Protein AF-A0A0G0C0K0-F1 (afdb_monomer_lite)

Sequence (129 aa):
MISIYIDRKIKDKFGLFLNPANQIQDHKKYIEIYGLVHDEIIRFVEDHINDKEFLSLSQRIIEIEEKEASSLDRFSQAYPLIIKSLMNIPDYEYRLYKRLDYFISNLYFDKLKNRNNKPQKLRRGNESN

Secondary structure (DSSP, 8-state):
-HHHHHHHHHHHHHTTTSSGGGHHHHHHHHHHHHHHHHHHHHHHHHTTS-HHHHHHHHHHHHHHHHH-SSHHHHHHHHHHHHHHHHHTSTTHHHHHHHHHHHHHHHHHHHHHHHHHTS-----------

Structure (mmCIF, N/CA/C/O backbone):
data_AF-A0A0G0C0K0-F1
#
_entry.id   AF-A0A0G0C0K0-F1
#
loop_
_atom_site.group_PDB
_atom_site.id
_atom_site.type_symbol
_atom_site.label_atom_id
_atom_site.label_alt_id
_atom_site.label_comp_id
_atom_site.label_asym_id
_atom_site.label_entity_id
_atom_site.label_seq_id
_atom_site.pdbx_PDB_ins_code
_atom_site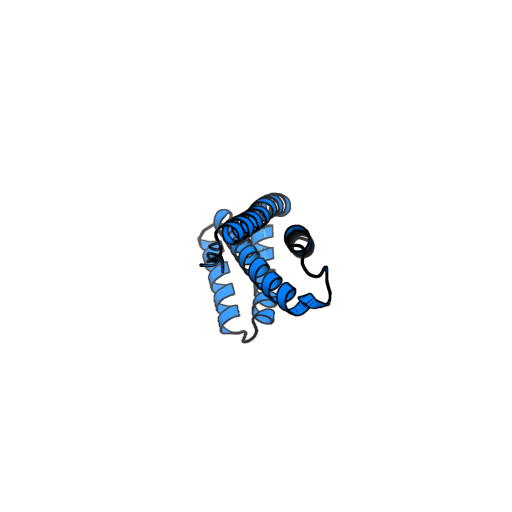.Cartn_x
_atom_site.Cartn_y
_atom_site.Cartn_z
_atom_site.occupancy
_atom_site.B_iso_or_equiv
_atom_site.auth_seq_id
_atom_site.auth_comp_id
_atom_site.auth_asym_id
_atom_site.auth_atom_id
_atom_site.pdbx_PDB_model_num
ATOM 1 N N . MET A 1 1 ? 0.432 -13.222 1.412 1.00 65.12 1 MET A N 1
ATOM 2 C CA . MET A 1 1 ? -0.557 -13.469 0.337 1.00 65.12 1 MET A CA 1
ATOM 3 C C . MET A 1 1 ? -0.791 -12.210 -0.497 1.00 65.12 1 MET A C 1
ATOM 5 O O . MET A 1 1 ? -0.591 -12.269 -1.703 1.00 65.12 1 MET A O 1
ATOM 9 N N . ILE A 1 2 ? -1.091 -11.067 0.138 1.00 74.50 2 ILE A N 1
ATOM 10 C CA . ILE A 1 2 ? -1.329 -9.781 -0.548 1.00 74.50 2 ILE A CA 1
ATOM 11 C C . ILE A 1 2 ? -0.135 -9.289 -1.381 1.00 74.50 2 ILE A C 1
ATOM 13 O O . ILE A 1 2 ? -0.323 -8.934 -2.541 1.00 74.50 2 ILE A O 1
ATOM 17 N N . SER A 1 3 ? 1.088 -9.342 -0.842 1.00 76.62 3 SER A N 1
ATOM 18 C CA . SER A 1 3 ? 2.306 -8.948 -1.572 1.00 76.62 3 SER A CA 1
ATOM 19 C C . SER A 1 3 ? 2.492 -9.732 -2.877 1.00 76.62 3 SER A C 1
ATOM 21 O O . SER A 1 3 ? 2.639 -9.141 -3.936 1.00 76.62 3 SER A O 1
ATOM 23 N N . ILE A 1 4 ? 2.359 -11.063 -2.836 1.00 82.50 4 ILE A N 1
ATOM 24 C CA . ILE A 1 4 ? 2.470 -11.933 -4.023 1.00 82.50 4 ILE A CA 1
ATOM 25 C C . ILE A 1 4 ? 1.409 -11.587 -5.082 1.00 82.50 4 ILE A C 1
ATOM 27 O O . ILE A 1 4 ? 1.706 -11.572 -6.279 1.00 82.50 4 ILE A O 1
ATOM 31 N N . TYR A 1 5 ? 0.172 -11.310 -4.657 1.00 85.38 5 TYR A N 1
ATOM 32 C CA . TYR A 1 5 ? -0.900 -10.900 -5.565 1.00 85.38 5 TYR A CA 1
ATOM 33 C C . TYR A 1 5 ? -0.579 -9.568 -6.258 1.00 85.38 5 TYR A C 1
ATOM 35 O O . TYR A 1 5 ? -0.669 -9.481 -7.485 1.00 85.38 5 TYR A O 1
ATOM 43 N N . ILE A 1 6 ? -0.169 -8.556 -5.487 1.00 85.50 6 ILE A N 1
ATOM 44 C CA . ILE A 1 6 ? 0.207 -7.229 -5.994 1.00 85.50 6 ILE A CA 1
ATOM 45 C C . ILE A 1 6 ? 1.375 -7.347 -6.974 1.00 85.50 6 ILE A C 1
ATOM 47 O O . ILE A 1 6 ? 1.285 -6.835 -8.091 1.00 85.50 6 ILE A O 1
ATOM 51 N N . ASP A 1 7 ? 2.429 -8.072 -6.594 1.00 88.38 7 ASP A N 1
ATOM 52 C CA . ASP A 1 7 ? 3.626 -8.272 -7.410 1.00 88.38 7 ASP A CA 1
ATOM 53 C C . ASP A 1 7 ? 3.267 -8.837 -8.781 1.00 88.38 7 ASP A C 1
ATOM 55 O O . ASP A 1 7 ? 3.675 -8.299 -9.814 1.00 88.38 7 ASP A O 1
ATOM 59 N N . ARG A 1 8 ? 2.473 -9.913 -8.797 1.00 91.25 8 ARG A N 1
ATOM 60 C CA . ARG A 1 8 ? 2.008 -10.539 -10.036 1.00 91.25 8 ARG A CA 1
ATOM 61 C C . ARG A 1 8 ? 1.179 -9.559 -10.858 1.00 91.25 8 ARG A C 1
ATOM 63 O O . ARG A 1 8 ? 1.421 -9.401 -12.051 1.00 91.25 8 ARG A O 1
ATOM 70 N N . LYS A 1 9 ? 0.241 -8.853 -10.224 1.00 89.69 9 LYS A N 1
ATOM 71 C CA . LYS A 1 9 ? -0.660 -7.936 -10.924 1.00 89.69 9 LYS A CA 1
ATOM 72 C C . LYS A 1 9 ? 0.082 -6.775 -11.581 1.00 89.69 9 LYS A C 1
ATOM 74 O O . LYS A 1 9 ? -0.205 -6.464 -12.736 1.00 89.69 9 LYS A O 1
ATOM 79 N N . ILE A 1 10 ? 1.028 -6.153 -10.874 1.00 91.00 10 ILE A N 1
ATOM 80 C CA . ILE A 1 10 ? 1.854 -5.061 -11.407 1.00 91.00 10 ILE A CA 1
ATOM 81 C C . ILE A 1 10 ? 2.677 -5.568 -12.594 1.00 91.00 10 ILE A C 1
ATOM 83 O O . ILE A 1 10 ? 2.659 -4.943 -13.657 1.00 91.00 10 ILE A O 1
ATOM 87 N N . LYS A 1 11 ? 3.371 -6.703 -12.440 1.00 92.50 11 LYS A N 1
ATOM 88 C CA . LYS A 1 11 ? 4.211 -7.276 -13.502 1.00 92.50 11 LYS A CA 1
ATOM 89 C C . LYS A 1 11 ? 3.393 -7.587 -14.757 1.00 92.50 11 LYS A C 1
ATOM 91 O O . LYS A 1 11 ? 3.762 -7.121 -15.835 1.00 92.50 11 LYS A O 1
ATOM 96 N N . ASP A 1 12 ? 2.251 -8.255 -14.595 1.00 93.19 12 ASP A N 1
ATOM 97 C CA . ASP A 1 12 ? 1.373 -8.664 -15.696 1.00 93.19 12 ASP A CA 1
ATOM 98 C C . ASP A 1 12 ? 0.743 -7.451 -16.404 1.00 93.19 12 ASP A C 1
ATOM 100 O O . ASP A 1 12 ? 0.829 -7.325 -17.625 1.00 93.19 12 ASP A O 1
ATOM 104 N N . LYS A 1 13 ? 0.144 -6.509 -15.657 1.00 92.62 13 LYS A N 1
ATOM 105 C CA . LYS A 1 13 ? -0.533 -5.335 -16.248 1.00 92.62 13 LYS A CA 1
ATOM 106 C C . LYS A 1 13 ? 0.429 -4.407 -16.979 1.00 92.62 13 LYS A C 1
ATOM 108 O O . LY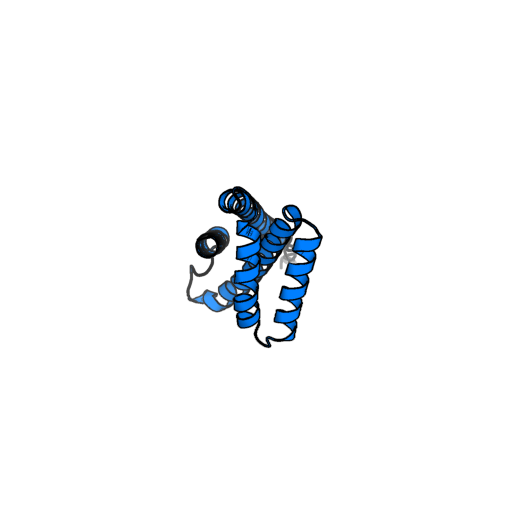S A 1 13 ? 0.069 -3.847 -18.012 1.00 92.62 13 LYS A O 1
ATOM 113 N N . PHE A 1 14 ? 1.632 -4.208 -16.446 1.00 91.69 14 PHE A N 1
ATOM 114 C CA . PHE A 1 14 ? 2.588 -3.248 -16.996 1.00 91.69 14 PHE A CA 1
ATOM 115 C C . PHE A 1 14 ? 3.642 -3.870 -17.915 1.00 91.69 14 PHE A C 1
ATOM 117 O O . PHE A 1 14 ? 4.467 -3.107 -18.435 1.00 91.69 14 PHE A O 1
ATOM 124 N N . GLY A 1 15 ? 3.593 -5.192 -18.126 1.00 91.94 15 GLY A N 1
ATOM 125 C CA . GLY A 1 15 ? 4.506 -5.944 -18.986 1.00 91.94 15 GLY A CA 1
ATOM 126 C C . GLY A 1 15 ? 5.962 -5.841 -18.538 1.00 91.94 15 GLY A C 1
ATOM 127 O O . GLY A 1 15 ? 6.835 -5.609 -19.371 1.00 91.94 15 GLY A O 1
ATOM 128 N N . LEU A 1 16 ? 6.212 -5.917 -17.227 1.00 93.31 16 LEU A N 1
ATOM 129 C CA . LEU A 1 16 ? 7.546 -5.719 -16.649 1.00 93.31 16 LEU A CA 1
ATOM 130 C C . LEU A 1 16 ? 8.345 -7.022 -16.631 1.00 93.31 16 LEU A C 1
ATOM 132 O O . LEU A 1 16 ? 7.786 -8.095 -16.412 1.00 93.31 16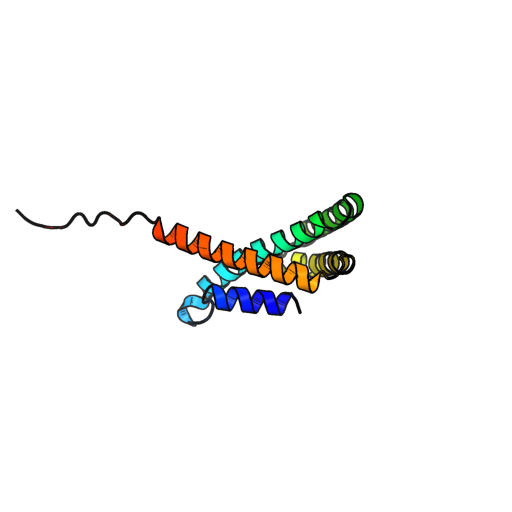 LEU A O 1
ATOM 136 N N . PHE A 1 17 ? 9.663 -6.911 -16.787 1.00 92.88 17 PHE A N 1
ATOM 137 C CA . PHE A 1 17 ? 10.632 -8.007 -16.703 1.00 92.88 17 PHE A CA 1
ATOM 138 C C . PHE A 1 17 ? 10.447 -9.103 -17.764 1.00 92.88 17 PHE A C 1
ATOM 140 O O . PHE A 1 17 ? 10.962 -10.207 -17.612 1.00 92.88 17 PHE A O 1
ATOM 147 N N . LEU A 1 18 ? 9.749 -8.791 -18.860 1.00 91.81 18 LEU A N 1
ATOM 148 C CA . LEU A 1 18 ? 9.576 -9.700 -19.999 1.00 91.81 18 LEU A CA 1
ATOM 149 C C . LEU A 1 18 ? 10.832 -9.785 -20.879 1.00 91.81 18 LEU A C 1
ATOM 151 O O . LEU A 1 18 ? 11.040 -10.780 -21.567 1.00 91.81 18 LEU A O 1
ATOM 155 N N . ASN A 1 19 ? 11.666 -8.739 -20.873 1.00 91.31 19 ASN A N 1
ATOM 156 C CA . ASN A 1 19 ? 12.903 -8.673 -21.643 1.00 91.31 19 ASN A CA 1
ATOM 157 C C . ASN A 1 19 ? 14.088 -8.351 -20.714 1.00 91.31 19 ASN A C 1
ATOM 159 O O . ASN A 1 19 ? 14.097 -7.270 -20.116 1.00 91.31 19 ASN A O 1
ATOM 163 N N . PRO A 1 20 ? 15.113 -9.222 -20.628 1.00 91.62 20 PRO A N 1
ATOM 164 C CA . PRO A 1 20 ? 16.313 -8.973 -19.832 1.00 91.62 20 PRO A CA 1
ATOM 165 C C . PRO A 1 20 ? 16.998 -7.628 -20.123 1.00 91.62 20 PRO A C 1
ATOM 167 O O . PRO A 1 20 ? 17.516 -6.997 -19.206 1.00 91.62 20 PRO A O 1
ATOM 170 N N . ALA A 1 21 ? 16.942 -7.141 -21.368 1.00 91.88 21 ALA A N 1
ATOM 171 C CA . ALA A 1 21 ? 17.561 -5.873 -21.763 1.00 91.88 21 ALA A CA 1
ATOM 172 C C . ALA A 1 21 ? 16.954 -4.640 -21.060 1.00 91.88 21 ALA A C 1
ATOM 174 O O . ALA A 1 21 ? 17.623 -3.618 -20.933 1.00 91.88 21 ALA A O 1
ATOM 175 N N . ASN A 1 22 ? 15.713 -4.734 -20.566 1.00 93.25 22 ASN A N 1
ATOM 176 C CA . ASN A 1 22 ? 14.999 -3.620 -19.935 1.00 93.25 22 ASN A CA 1
ATOM 177 C C . ASN A 1 22 ? 14.984 -3.689 -18.399 1.00 93.25 22 ASN A C 1
ATOM 179 O O . ASN A 1 22 ? 14.343 -2.850 -17.768 1.00 93.25 22 ASN A O 1
ATOM 183 N N . GLN A 1 23 ? 15.694 -4.639 -17.775 1.00 91.62 23 GLN A N 1
ATOM 184 C CA . GLN A 1 23 ? 15.584 -4.921 -16.333 1.00 91.62 23 GLN A CA 1
ATOM 185 C C . GLN A 1 23 ? 15.722 -3.685 -15.436 1.00 91.62 23 GLN A C 1
ATOM 187 O O . GLN A 1 23 ? 14.926 -3.510 -14.517 1.00 91.62 23 GLN A O 1
ATOM 192 N N . ILE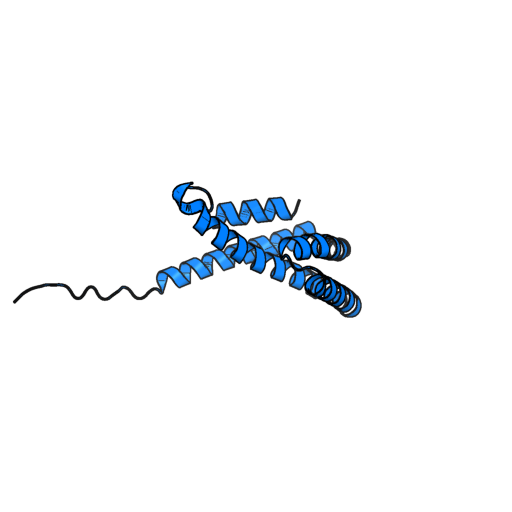 A 1 24 ? 16.689 -2.804 -15.706 1.00 91.81 24 ILE A N 1
ATOM 193 C CA . ILE A 1 24 ? 16.908 -1.597 -14.892 1.00 91.81 24 ILE A CA 1
ATOM 194 C C . ILE A 1 24 ? 15.711 -0.642 -14.997 1.00 91.81 24 ILE A C 1
ATOM 196 O O . ILE A 1 24 ? 15.264 -0.079 -13.996 1.00 91.81 24 ILE A O 1
ATOM 200 N N . GLN A 1 25 ? 15.182 -0.447 -16.206 1.00 92.31 25 GLN A N 1
ATOM 201 C CA . GLN A 1 25 ? 14.027 0.420 -16.432 1.00 92.31 25 GLN A CA 1
ATOM 202 C C . GLN A 1 25 ? 12.761 -0.172 -15.806 1.00 92.31 25 GLN A C 1
ATOM 204 O O . GLN A 1 25 ? 11.999 0.550 -15.158 1.00 92.31 25 GLN A O 1
ATOM 209 N N . ASP A 1 26 ? 12.558 -1.477 -15.971 1.00 93.00 26 ASP A N 1
ATOM 210 C CA . ASP A 1 26 ? 11.421 -2.195 -15.405 1.00 93.00 26 ASP A CA 1
ATOM 211 C C . ASP A 1 26 ? 11.457 -2.170 -13.880 1.00 93.00 26 ASP A C 1
ATOM 213 O O . ASP A 1 26 ? 10.427 -1.929 -13.255 1.00 93.00 26 ASP A O 1
ATOM 217 N N . HIS A 1 27 ? 12.640 -2.306 -13.277 1.00 90.50 27 HIS A N 1
ATOM 218 C CA . HIS A 1 27 ? 12.815 -2.210 -11.832 1.00 90.50 27 HIS A CA 1
ATOM 219 C C . HIS A 1 27 ? 12.464 -0.819 -11.295 1.00 90.50 27 HIS A C 1
ATOM 221 O O . HIS A 1 27 ? 11.721 -0.703 -10.323 1.00 90.50 27 HIS A O 1
ATOM 227 N N . LYS A 1 28 ? 12.910 0.252 -11.965 1.00 89.00 28 LYS A N 1
ATOM 228 C CA . LYS A 1 28 ? 12.537 1.627 -11.586 1.00 89.00 28 LYS A CA 1
ATOM 229 C C . LYS A 1 28 ? 11.024 1.838 -11.633 1.00 89.00 28 LYS A C 1
ATOM 231 O O . LYS A 1 28 ? 10.442 2.356 -10.685 1.00 89.00 28 LYS A O 1
ATOM 236 N N . LYS A 1 29 ? 10.380 1.400 -12.718 1.00 90.12 29 LYS A N 1
ATOM 237 C CA . LYS A 1 29 ? 8.924 1.507 -12.888 1.00 90.12 29 LYS A CA 1
ATOM 238 C C . LYS A 1 29 ? 8.161 0.639 -11.883 1.00 90.12 29 LYS A C 1
ATOM 240 O O . LYS A 1 29 ? 7.092 1.036 -11.432 1.00 90.12 29 LYS A O 1
ATOM 245 N N . TYR A 1 30 ? 8.698 -0.529 -11.547 1.00 90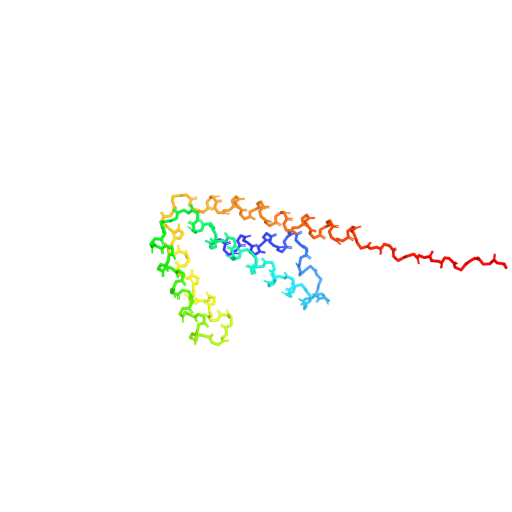.06 30 TYR A N 1
ATOM 246 C CA . TYR A 1 30 ? 8.143 -1.414 -10.532 1.00 90.06 30 TYR A CA 1
ATOM 247 C C . TYR A 1 30 ? 8.116 -0.736 -9.161 1.00 90.06 30 TYR A C 1
ATOM 249 O O . TYR A 1 30 ? 7.050 -0.674 -8.558 1.00 90.06 30 TYR A O 1
ATOM 257 N N . ILE A 1 31 ? 9.244 -0.168 -8.716 1.00 86.94 31 ILE A N 1
ATOM 258 C CA . ILE A 1 31 ? 9.339 0.549 -7.433 1.00 86.94 31 ILE A CA 1
ATOM 259 C C . ILE A 1 31 ? 8.347 1.717 -7.380 1.00 86.94 31 ILE A C 1
ATOM 261 O O . ILE A 1 31 ? 7.632 1.864 -6.394 1.00 86.94 31 ILE A O 1
ATOM 265 N N . GLU A 1 32 ? 8.263 2.512 -8.450 1.00 89.19 32 GLU A N 1
ATOM 266 C CA . GLU A 1 32 ? 7.325 3.639 -8.551 1.00 89.19 32 GLU A CA 1
ATOM 267 C C . GLU A 1 32 ? 5.868 3.189 -8.340 1.00 89.19 32 GLU A C 1
ATOM 269 O O . GLU A 1 32 ? 5.151 3.756 -7.521 1.00 89.19 32 GLU A O 1
ATOM 274 N N . ILE A 1 33 ? 5.426 2.147 -9.054 1.00 90.44 33 ILE A N 1
ATOM 275 C CA . ILE A 1 33 ? 4.047 1.642 -8.946 1.00 90.44 33 ILE A CA 1
ATOM 276 C C . ILE A 1 33 ? 3.806 1.019 -7.570 1.00 90.44 33 ILE A C 1
ATOM 278 O O . ILE A 1 33 ? 2.739 1.207 -6.991 1.00 90.44 33 ILE A O 1
ATOM 282 N N . TYR A 1 34 ? 4.786 0.283 -7.048 1.00 87.00 34 TYR A N 1
ATOM 283 C CA . TYR A 1 34 ? 4.678 -0.363 -5.746 1.00 87.00 34 TYR A CA 1
ATOM 284 C C . TYR A 1 34 ? 4.534 0.664 -4.614 1.00 87.00 34 TYR A C 1
ATOM 286 O O . TYR A 1 34 ? 3.715 0.461 -3.723 1.00 87.00 34 TYR A O 1
ATOM 294 N N . GLY A 1 35 ? 5.247 1.794 -4.689 1.00 84.56 35 GLY A N 1
ATOM 295 C CA . GLY A 1 35 ? 5.074 2.917 -3.761 1.00 84.56 35 GLY A CA 1
ATOM 296 C C . GLY A 1 35 ? 3.645 3.469 -3.769 1.00 84.56 35 GLY A C 1
ATOM 297 O O . GLY A 1 35 ? 3.016 3.557 -2.723 1.00 84.56 35 GLY A O 1
ATOM 298 N N . LEU A 1 36 ? 3.073 3.718 -4.953 1.00 90.69 36 LEU A N 1
ATOM 299 C CA . LEU A 1 36 ? 1.683 4.188 -5.069 1.00 90.69 36 LEU A CA 1
ATOM 300 C C . LEU A 1 36 ? 0.666 3.179 -4.516 1.00 90.69 36 LEU A C 1
ATOM 302 O O . LEU A 1 36 ? -0.341 3.561 -3.927 1.00 90.69 36 LEU A O 1
ATOM 306 N N . VAL A 1 37 ? 0.909 1.883 -4.723 1.00 89.94 37 VAL A N 1
ATOM 307 C CA . VAL A 1 37 ? 0.060 0.818 -4.171 1.00 89.94 37 VAL A CA 1
ATOM 308 C C . VAL A 1 37 ? 0.159 0.773 -2.648 1.00 89.94 37 VAL A C 1
ATOM 310 O O . VAL A 1 37 ? -0.852 0.565 -1.985 1.00 89.94 37 VAL A O 1
ATOM 313 N N . HIS A 1 38 ? 1.350 0.983 -2.092 1.00 85.44 38 HIS A N 1
ATOM 314 C CA . HIS A 1 38 ? 1.546 1.050 -0.651 1.00 85.44 38 HIS A CA 1
ATOM 315 C C . HIS A 1 38 ? 0.755 2.203 -0.018 1.00 85.44 38 HIS A C 1
ATOM 317 O O . HIS A 1 38 ? 0.036 1.980 0.955 1.00 85.44 38 HIS A O 1
ATOM 323 N N . ASP A 1 39 ? 0.797 3.394 -0.614 1.00 88.94 39 ASP A N 1
ATOM 324 C CA . ASP A 1 39 ? 0.017 4.546 -0.141 1.00 88.94 39 ASP A CA 1
ATOM 325 C C . ASP A 1 39 ? -1.491 4.261 -0.171 1.00 88.94 39 ASP A C 1
ATOM 327 O O . ASP A 1 39 ? -2.226 4.618 0.751 1.00 88.94 39 ASP A O 1
ATOM 331 N N . GLU A 1 40 ? -1.965 3.558 -1.201 1.00 93.38 40 GLU A N 1
ATOM 332 C CA . GLU A 1 40 ? -3.371 3.165 -1.308 1.00 93.38 40 GLU A CA 1
ATOM 333 C C . GLU A 1 40 ? -3.786 2.144 -0.233 1.00 93.38 40 GLU A C 1
ATOM 335 O O . GLU A 1 40 ? -4.927 2.169 0.231 1.00 93.38 40 GLU A O 1
ATOM 340 N N . ILE A 1 41 ? -2.870 1.274 0.212 1.00 91.31 41 ILE A N 1
ATOM 341 C CA . ILE A 1 41 ? -3.107 0.383 1.360 1.00 91.31 41 ILE A CA 1
ATOM 342 C C . ILE A 1 41 ? -3.254 1.204 2.645 1.00 91.31 41 ILE A C 1
ATOM 344 O O . ILE A 1 41 ? -4.157 0.925 3.431 1.00 91.31 41 ILE A O 1
ATOM 348 N N . ILE A 1 42 ? -2.410 2.218 2.858 1.00 91.00 42 ILE A N 1
ATOM 349 C CA . ILE A 1 42 ? -2.500 3.090 4.040 1.00 91.00 42 ILE A CA 1
ATOM 350 C C . ILE A 1 42 ? -3.837 3.836 4.053 1.00 91.00 42 ILE A C 1
ATOM 352 O O . ILE A 1 42 ? -4.520 3.814 5.073 1.00 91.00 42 ILE A O 1
ATOM 356 N N . ARG A 1 43 ? -4.266 4.400 2.917 1.00 93.38 43 ARG A N 1
ATOM 357 C CA . ARG A 1 43 ? -5.594 5.031 2.791 1.00 93.38 43 ARG A CA 1
ATOM 358 C C . ARG A 1 43 ? -6.728 4.052 3.048 1.00 93.38 43 ARG A C 1
ATOM 360 O O . ARG A 1 43 ? -7.704 4.388 3.701 1.00 93.38 43 ARG A O 1
ATOM 367 N N . PHE A 1 44 ? -6.609 2.816 2.558 1.00 94.94 44 PHE A N 1
ATOM 368 C CA . PHE A 1 44 ? -7.592 1.791 2.889 1.00 94.94 44 PHE A CA 1
ATOM 369 C C . PHE A 1 44 ? -7.652 1.545 4.396 1.00 94.94 44 PHE A C 1
ATOM 371 O O . PHE A 1 44 ? -8.742 1.377 4.921 1.00 94.94 44 PHE A O 1
ATOM 378 N N . VAL A 1 45 ? -6.525 1.524 5.102 1.00 94.19 45 VAL A N 1
ATOM 379 C CA . VAL A 1 45 ? -6.540 1.399 6.564 1.00 94.19 45 VAL A CA 1
ATOM 380 C C . VAL A 1 45 ? -7.220 2.614 7.203 1.00 94.19 45 VAL A C 1
ATOM 382 O O . VAL A 1 45 ? -8.133 2.419 8.000 1.00 94.19 45 VAL A O 1
ATOM 385 N N . GLU A 1 46 ? -6.831 3.829 6.812 1.00 94.62 46 GLU A N 1
ATOM 386 C CA . GLU A 1 46 ? -7.414 5.100 7.275 1.00 94.62 46 GLU A CA 1
ATOM 387 C C . GLU A 1 46 ? -8.942 5.126 7.143 1.00 94.62 46 GLU A C 1
ATOM 389 O O . GLU A 1 46 ? -9.637 5.424 8.106 1.00 94.62 46 GLU A O 1
ATOM 394 N N . ASP A 1 47 ? -9.469 4.707 5.991 1.00 94.69 47 ASP A N 1
ATOM 395 C CA . ASP A 1 47 ? -10.906 4.707 5.697 1.00 94.69 47 ASP A CA 1
ATOM 396 C C . ASP A 1 47 ? -11.732 3.746 6.586 1.00 94.69 47 ASP A C 1
ATOM 398 O O . ASP A 1 47 ? -12.964 3.773 6.543 1.00 94.69 47 ASP A O 1
ATOM 402 N N . HIS A 1 48 ? -11.091 2.833 7.327 1.00 95.00 48 HIS A N 1
ATOM 403 C CA . HIS A 1 48 ? -11.767 1.697 7.972 1.00 95.00 48 HIS A CA 1
ATOM 404 C C . HIS A 1 48 ? -11.487 1.521 9.460 1.00 95.00 48 HIS A C 1
ATOM 406 O O . HIS A 1 48 ? -12.204 0.754 10.108 1.00 95.00 48 HIS A O 1
ATOM 412 N N . ILE A 1 49 ? -10.467 2.177 9.999 1.00 93.19 49 ILE A N 1
ATOM 413 C CA . ILE A 1 49 ? -10.189 2.177 11.437 1.00 93.19 49 ILE A CA 1
ATOM 414 C C . ILE A 1 49 ? -10.530 3.549 12.017 1.00 93.19 49 ILE A C 1
ATOM 416 O O . ILE A 1 49 ? -10.721 4.509 11.278 1.00 93.19 49 ILE A O 1
ATOM 420 N N . ASN A 1 50 ? -10.648 3.658 13.339 1.00 93.25 50 ASN A N 1
ATOM 421 C CA . ASN A 1 50 ? -10.964 4.960 13.929 1.00 93.25 50 ASN A CA 1
ATOM 422 C C . ASN A 1 50 ? -9.743 5.895 13.944 1.00 93.25 50 ASN A C 1
ATOM 424 O O . ASN A 1 50 ? -8.598 5.441 14.001 1.00 93.25 50 ASN A O 1
ATOM 428 N N . ASP A 1 51 ? -9.996 7.204 13.991 1.00 92.56 51 ASP A N 1
ATOM 429 C CA . ASP A 1 51 ? -8.962 8.246 13.951 1.00 92.56 51 ASP A CA 1
ATOM 430 C C . ASP A 1 51 ? -7.868 8.059 15.007 1.00 92.56 51 ASP A C 1
ATOM 432 O O . ASP A 1 51 ? -6.696 8.321 14.749 1.00 92.56 51 ASP A O 1
ATOM 436 N N . LYS A 1 52 ? -8.222 7.581 16.207 1.00 93.88 52 LYS A N 1
ATOM 437 C CA . LYS A 1 52 ? -7.252 7.362 17.289 1.00 93.88 52 LYS A CA 1
ATOM 438 C C . LYS A 1 52 ? -6.311 6.198 16.968 1.00 93.88 52 LYS A C 1
ATOM 440 O O . LYS A 1 52 ? -5.109 6.294 17.221 1.00 93.88 52 LYS A O 1
ATOM 445 N N . GLU A 1 53 ? -6.844 5.103 16.435 1.00 93.19 53 GLU A N 1
ATOM 446 C CA . GLU A 1 53 ? -6.052 3.956 15.981 1.00 93.19 53 GLU A CA 1
ATOM 447 C C . GLU A 1 53 ? -5.172 4.332 14.791 1.00 93.19 53 GLU A C 1
ATOM 449 O O . GLU A 1 53 ? -3.990 3.980 14.773 1.00 93.19 53 GLU A O 1
ATOM 454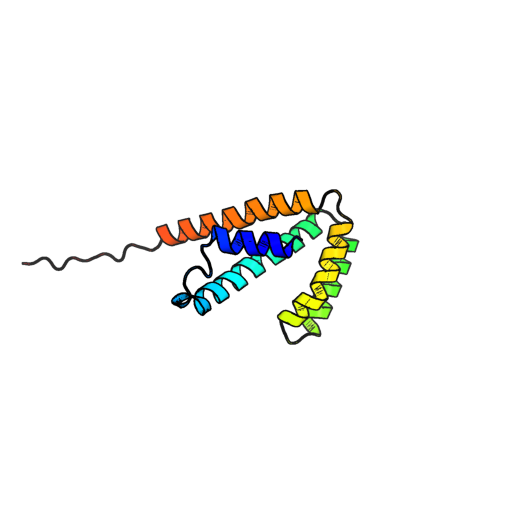 N N . PHE A 1 54 ? -5.715 5.092 13.839 1.00 94.38 54 PHE A N 1
ATOM 455 C CA . PHE A 1 54 ? -4.959 5.564 12.686 1.00 94.38 54 PHE A CA 1
ATOM 456 C C . PHE A 1 54 ? -3.843 6.527 13.085 1.00 94.38 54 PHE A C 1
ATOM 458 O O . PHE A 1 54 ? -2.703 6.334 12.674 1.00 94.38 54 PHE A O 1
ATOM 465 N N . LEU A 1 55 ? -4.118 7.498 13.958 1.00 94.19 55 LEU A N 1
ATOM 466 C CA . LEU A 1 55 ? -3.105 8.420 14.472 1.00 94.19 55 LEU A CA 1
ATOM 467 C C . LEU A 1 55 ? -1.970 7.662 15.172 1.00 94.19 55 LEU A C 1
ATOM 469 O O . LEU A 1 55 ? -0.796 7.954 14.947 1.00 94.19 55 LEU A O 1
ATOM 473 N N . SER A 1 56 ? -2.310 6.645 15.971 1.00 94.19 56 SER A N 1
ATOM 474 C CA . SER A 1 56 ? -1.315 5.792 16.624 1.00 94.19 56 SER A CA 1
ATOM 475 C C . SER A 1 56 ? -0.481 4.988 15.622 1.00 94.19 56 SER A C 1
ATOM 477 O O . SER A 1 56 ? 0.730 4.864 15.807 1.00 94.19 56 SER A O 1
ATOM 479 N N . LEU A 1 57 ? -1.093 4.454 14.560 1.00 93.50 57 LEU A N 1
ATOM 480 C CA . LEU A 1 57 ? -0.372 3.771 13.484 1.00 93.50 57 LEU A CA 1
ATOM 481 C C . LEU A 1 57 ? 0.581 4.733 12.764 1.00 93.50 57 LEU A C 1
ATOM 483 O O . LEU A 1 57 ? 1.767 4.432 12.642 1.00 93.50 57 LEU A O 1
ATOM 487 N N . SER A 1 58 ? 0.076 5.886 12.331 1.00 91.75 58 SER A N 1
ATOM 488 C CA . SER A 1 58 ? 0.826 6.895 11.582 1.00 91.75 58 SER A CA 1
ATOM 489 C C . SER A 1 58 ? 2.026 7.408 12.368 1.00 91.75 58 SER A C 1
ATOM 491 O O . SER A 1 58 ? 3.128 7.474 11.830 1.00 91.75 58 SER A O 1
ATOM 493 N N . GLN A 1 59 ? 1.861 7.672 13.666 1.00 93.81 59 GLN A N 1
ATOM 494 C CA . GLN A 1 59 ? 2.970 8.102 14.516 1.00 93.81 59 GLN A CA 1
ATOM 495 C C . GLN A 1 59 ? 4.078 7.045 14.601 1.00 93.81 59 GLN A C 1
ATOM 497 O O . GLN A 1 59 ? 5.256 7.374 14.492 1.00 93.81 59 GLN A O 1
ATOM 502 N N . ARG A 1 60 ? 3.718 5.761 14.700 1.00 93.19 60 ARG A N 1
ATOM 503 C CA . ARG A 1 60 ? 4.703 4.667 14.716 1.00 93.19 60 ARG A CA 1
ATOM 504 C C . ARG A 1 60 ? 5.411 4.486 13.377 1.00 93.19 60 ARG A C 1
ATOM 506 O O . ARG A 1 60 ? 6.580 4.114 13.371 1.00 93.19 60 ARG A O 1
ATOM 513 N N . ILE A 1 61 ? 4.720 4.718 12.261 1.00 90.38 61 ILE A N 1
ATOM 514 C CA . ILE A 1 61 ? 5.339 4.696 10.929 1.00 90.38 61 ILE A CA 1
ATOM 515 C C . ILE A 1 61 ? 6.359 5.836 10.815 1.00 90.38 61 ILE A C 1
ATOM 517 O O . ILE A 1 61 ? 7.492 5.578 10.425 1.00 90.38 61 ILE A O 1
ATOM 521 N N . ILE A 1 62 ? 6.009 7.052 11.245 1.00 90.50 62 ILE A N 1
ATOM 522 C CA . ILE A 1 62 ? 6.930 8.202 11.251 1.00 90.50 62 ILE A CA 1
ATOM 523 C C . ILE A 1 62 ? 8.166 7.911 12.113 1.00 90.50 62 ILE A C 1
ATOM 525 O O . ILE A 1 62 ? 9.291 8.110 11.665 1.00 90.50 62 ILE A O 1
ATOM 529 N N . GLU A 1 63 ? 7.989 7.351 13.313 1.00 92.25 63 GLU A N 1
ATOM 530 C CA . GLU A 1 63 ? 9.120 6.970 14.172 1.00 92.25 63 GLU A CA 1
ATOM 531 C C . GLU A 1 63 ? 10.070 5.961 13.505 1.00 92.25 63 GLU A C 1
ATOM 533 O O . GLU A 1 63 ? 11.274 5.981 13.759 1.00 92.25 63 GLU A O 1
ATOM 538 N N . ILE A 1 64 ? 9.545 5.053 12.676 1.00 89.88 64 ILE A N 1
ATOM 539 C CA . ILE A 1 64 ? 10.354 4.107 11.896 1.00 89.88 64 ILE A CA 1
ATOM 540 C C . ILE A 1 64 ? 11.107 4.848 10.787 1.00 89.88 64 ILE A C 1
ATOM 542 O O . ILE A 1 64 ? 12.294 4.601 10.578 1.00 89.88 64 ILE A O 1
ATOM 546 N N . GLU A 1 65 ? 10.444 5.767 10.088 1.00 86.50 65 GLU A N 1
ATOM 547 C CA . GLU A 1 65 ? 11.057 6.564 9.022 1.00 86.50 65 GLU A CA 1
ATOM 548 C C . GLU A 1 65 ? 12.199 7.452 9.522 1.00 86.50 65 GLU A C 1
ATOM 550 O O . GLU A 1 65 ? 13.190 7.628 8.808 1.00 86.50 65 GLU A O 1
ATOM 555 N N . GLU A 1 66 ? 12.086 7.963 10.748 1.00 89.44 66 GLU A N 1
ATOM 556 C CA . GLU A 1 66 ? 13.119 8.759 11.413 1.00 89.44 66 GLU A CA 1
ATOM 557 C C . GLU A 1 66 ? 14.314 7.919 11.892 1.00 89.44 66 GLU A C 1
ATOM 559 O O . GLU A 1 66 ? 15.445 8.408 11.897 1.00 89.44 66 GLU A O 1
ATOM 564 N N . LYS A 1 67 ? 14.087 6.661 12.293 1.00 88.81 67 LYS A N 1
ATOM 565 C CA . LYS A 1 67 ? 15.132 5.774 12.841 1.00 88.81 67 LYS A CA 1
ATOM 566 C C . LYS A 1 67 ? 15.912 5.024 11.770 1.00 88.81 67 LYS A C 1
ATOM 568 O O . LYS A 1 67 ? 17.109 4.798 11.932 1.00 88.81 67 LYS A O 1
ATOM 573 N N . GLU A 1 68 ? 15.251 4.633 10.687 1.00 84.69 68 GLU A N 1
ATOM 574 C CA . GLU A 1 68 ? 15.845 3.768 9.672 1.00 84.69 68 GLU A CA 1
ATOM 575 C C . GLU A 1 68 ? 16.402 4.586 8.497 1.00 84.69 68 GLU A C 1
ATOM 577 O O . GLU A 1 68 ? 15.699 5.367 7.849 1.00 84.69 68 GLU A O 1
ATOM 582 N N . ALA A 1 69 ? 17.680 4.388 8.165 1.00 76.69 69 ALA A N 1
ATOM 583 C CA . ALA A 1 69 ? 18.331 5.096 7.056 1.00 76.69 69 ALA A CA 1
ATOM 584 C C . ALA A 1 69 ? 17.930 4.545 5.673 1.00 76.69 69 ALA A C 1
ATOM 586 O O . ALA A 1 69 ? 17.925 5.272 4.680 1.00 76.69 69 ALA A O 1
ATOM 587 N N . SER A 1 70 ? 17.590 3.258 5.608 1.00 81.31 70 SER A N 1
ATOM 588 C CA . SER A 1 70 ? 17.269 2.536 4.377 1.00 81.31 70 SER A CA 1
ATOM 589 C C . SER A 1 70 ? 15.761 2.437 4.172 1.00 81.31 70 SER A C 1
ATOM 591 O O . SER A 1 70 ? 15.024 2.002 5.054 1.00 81.31 70 SER A O 1
ATOM 593 N N . SER A 1 71 ? 15.291 2.758 2.964 1.00 70.69 71 SER A N 1
ATOM 594 C CA . SER A 1 71 ? 13.880 2.596 2.587 1.00 70.69 71 SER A CA 1
ATOM 595 C C . SER A 1 71 ? 13.393 1.147 2.692 1.00 70.69 71 SER A C 1
ATOM 597 O O . SER A 1 71 ? 12.214 0.918 2.951 1.00 70.69 71 SER A O 1
ATOM 599 N N . LEU A 1 72 ? 14.289 0.172 2.508 1.00 70.38 72 LEU A N 1
ATOM 600 C CA . LEU A 1 72 ? 13.951 -1.244 2.639 1.00 70.38 72 LEU A CA 1
ATOM 601 C C . LEU A 1 72 ? 13.681 -1.611 4.105 1.00 70.38 72 LEU A C 1
ATOM 603 O O . LEU A 1 72 ? 12.709 -2.307 4.396 1.00 70.38 72 LEU A O 1
ATOM 607 N N . ASP A 1 73 ? 14.502 -1.091 5.019 1.00 78.56 73 ASP A N 1
ATOM 608 C CA . ASP A 1 73 ? 14.377 -1.353 6.454 1.00 78.56 73 ASP A CA 1
ATOM 609 C C . ASP A 1 73 ? 13.138 -0.655 7.021 1.00 78.56 73 ASP A C 1
ATOM 611 O O . ASP A 1 73 ? 12.350 -1.286 7.730 1.00 78.56 73 ASP A O 1
ATOM 615 N N . ARG A 1 74 ? 12.867 0.587 6.585 1.00 81.31 74 ARG A N 1
ATOM 616 C CA . ARG A 1 74 ? 11.605 1.294 6.875 1.00 81.31 74 ARG A CA 1
ATOM 617 C C . ARG A 1 74 ? 10.395 0.449 6.513 1.00 81.31 74 ARG A C 1
ATOM 619 O O . ARG A 1 74 ? 9.507 0.244 7.337 1.00 81.31 74 ARG A O 1
ATOM 626 N N . PHE A 1 75 ? 10.377 -0.078 5.289 1.00 74.81 75 PHE A N 1
ATOM 627 C CA . PHE A 1 75 ? 9.283 -0.918 4.820 1.00 74.81 75 PHE A CA 1
ATOM 628 C C . PHE A 1 75 ? 9.163 -2.198 5.655 1.00 74.81 75 PHE A C 1
ATOM 630 O O . PHE A 1 75 ? 8.071 -2.530 6.111 1.00 74.81 75 PHE A O 1
ATOM 637 N N . SER A 1 76 ? 10.274 -2.895 5.913 1.00 79.25 76 SER A N 1
ATOM 638 C CA . SER A 1 76 ? 10.273 -4.136 6.697 1.00 79.25 76 SER A CA 1
ATOM 639 C C . SER A 1 76 ? 9.739 -3.944 8.120 1.00 79.25 76 SER A C 1
ATOM 641 O O . SER A 1 76 ? 9.088 -4.845 8.647 1.00 79.25 76 SER A O 1
ATOM 643 N N . GLN A 1 77 ? 9.999 -2.793 8.743 1.00 85.19 77 GLN A N 1
ATOM 644 C CA . GLN A 1 77 ? 9.537 -2.480 10.099 1.00 85.19 77 GLN A CA 1
ATOM 645 C C . GLN A 1 77 ? 8.094 -1.954 10.125 1.00 85.19 77 GLN A C 1
ATOM 647 O O . GLN A 1 77 ? 7.324 -2.300 11.024 1.00 85.19 77 GLN A O 1
ATOM 652 N N . ALA A 1 78 ? 7.693 -1.144 9.139 1.00 86.25 78 ALA A N 1
ATOM 653 C CA . ALA A 1 78 ? 6.345 -0.576 9.066 1.00 86.25 78 ALA A CA 1
ATOM 654 C C . ALA A 1 78 ? 5.297 -1.614 8.632 1.00 86.25 78 ALA A C 1
ATOM 656 O O . ALA A 1 78 ? 4.163 -1.610 9.119 1.00 86.25 78 ALA A O 1
ATOM 657 N N . TYR A 1 79 ? 5.672 -2.544 7.751 1.00 83.38 79 TYR A N 1
ATOM 658 C CA . TYR A 1 79 ? 4.744 -3.487 7.129 1.00 83.38 79 TYR A CA 1
ATOM 659 C C . TYR A 1 79 ? 3.988 -4.387 8.131 1.00 83.38 79 TYR A C 1
ATOM 661 O O . TYR A 1 79 ? 2.766 -4.504 8.004 1.00 83.38 79 TYR A O 1
ATOM 669 N N . PRO A 1 80 ? 4.617 -4.965 9.177 1.00 88.38 80 PRO A N 1
ATOM 670 C CA . PRO A 1 80 ? 3.891 -5.699 10.216 1.00 88.38 80 PRO A CA 1
ATOM 671 C C . PRO A 1 80 ? 2.823 -4.866 10.939 1.00 88.38 80 PRO A C 1
ATOM 673 O O . PRO A 1 80 ? 1.787 -5.406 11.329 1.00 88.38 80 PRO A O 1
ATOM 676 N N . LEU A 1 81 ? 3.047 -3.557 11.112 1.00 91.06 81 LEU A N 1
ATOM 677 C CA . LEU A 1 81 ? 2.085 -2.661 11.763 1.00 91.06 81 LEU A CA 1
ATOM 678 C C . LEU A 1 81 ? 0.853 -2.451 10.886 1.00 91.06 81 LEU A C 1
ATOM 680 O O . LEU A 1 81 ? -0.271 -2.569 11.369 1.00 91.06 81 LEU A O 1
ATOM 684 N N . ILE A 1 82 ? 1.078 -2.220 9.593 1.00 89.38 82 ILE A N 1
ATOM 685 C CA . ILE A 1 82 ? 0.017 -2.068 8.593 1.00 89.38 82 ILE A CA 1
ATOM 686 C C . ILE A 1 82 ? -0.817 -3.352 8.512 1.00 89.38 82 ILE A C 1
ATOM 688 O O . ILE A 1 82 ? -2.045 -3.293 8.553 1.00 89.38 82 ILE A O 1
ATOM 692 N N . ILE A 1 83 ? -0.169 -4.523 8.474 1.00 89.19 83 ILE A N 1
ATOM 693 C CA . ILE A 1 83 ? -0.863 -5.820 8.457 1.00 89.19 83 ILE A CA 1
ATOM 694 C C . ILE A 1 83 ? -1.715 -6.010 9.711 1.00 89.19 83 ILE A C 1
ATOM 696 O O . ILE A 1 83 ? -2.865 -6.429 9.603 1.00 89.19 83 ILE A O 1
ATOM 700 N N . LYS A 1 84 ? -1.198 -5.661 10.893 1.00 91.19 84 LYS A N 1
ATOM 701 C CA . LYS A 1 84 ? -1.973 -5.759 12.134 1.00 91.19 84 LYS A CA 1
ATOM 702 C C . LYS A 1 84 ? -3.237 -4.895 12.086 1.00 91.19 84 LYS A C 1
ATOM 704 O O . LYS A 1 84 ? -4.289 -5.361 12.510 1.00 91.19 84 LYS A O 1
ATOM 709 N N . SER A 1 85 ? -3.151 -3.679 11.548 1.00 92.50 85 SER A N 1
ATOM 710 C CA . SER A 1 85 ? -4.323 -2.812 11.383 1.00 92.50 85 SER A CA 1
ATOM 711 C C . SER A 1 85 ? -5.313 -3.367 10.360 1.00 92.50 85 SER A C 1
ATOM 713 O O . SER A 1 85 ? -6.516 -3.344 10.602 1.00 92.50 85 SER A O 1
ATOM 715 N N . LEU A 1 86 ? -4.825 -3.942 9.257 1.00 92.12 86 LEU A N 1
ATOM 716 C CA . LEU A 1 86 ? -5.672 -4.605 8.263 1.00 92.12 86 LEU A CA 1
ATOM 717 C C . LEU A 1 86 ? -6.464 -5.774 8.860 1.00 92.12 86 LEU A C 1
ATOM 719 O O . LEU A 1 86 ? -7.641 -5.922 8.553 1.00 92.12 86 LEU A O 1
ATOM 723 N N . MET A 1 87 ? -5.857 -6.564 9.750 1.00 90.38 87 MET A N 1
ATOM 724 C CA . MET A 1 87 ? -6.523 -7.705 10.394 1.00 90.38 87 MET A CA 1
ATOM 725 C C . MET A 1 87 ? -7.711 -7.312 11.285 1.00 90.38 87 MET A C 1
ATOM 727 O O . MET A 1 87 ? -8.554 -8.161 11.565 1.00 90.38 87 MET A O 1
ATOM 731 N N . ASN A 1 88 ? -7.809 -6.046 11.701 1.00 91.12 88 ASN A N 1
ATOM 732 C CA . ASN A 1 88 ? -8.962 -5.539 12.451 1.00 91.12 88 ASN A CA 1
ATOM 733 C C . ASN A 1 88 ? -10.149 -5.176 11.544 1.00 91.12 88 ASN A C 1
ATOM 735 O O . ASN A 1 88 ? -11.240 -4.902 12.041 1.00 91.12 88 ASN A O 1
ATOM 739 N N . ILE A 1 89 ? -9.956 -5.162 10.224 1.00 92.50 89 ILE A N 1
ATOM 740 C CA . ILE A 1 89 ? -10.986 -4.795 9.255 1.00 92.50 89 ILE A CA 1
ATOM 741 C C . ILE A 1 89 ? -11.695 -6.077 8.781 1.00 92.50 89 ILE A C 1
ATOM 743 O O . ILE A 1 89 ? -11.046 -6.983 8.249 1.00 92.50 89 ILE A O 1
ATOM 747 N N . PRO A 1 90 ? -13.032 -6.171 8.906 1.00 92.69 90 PRO A N 1
ATOM 748 C CA . PRO A 1 90 ? -13.782 -7.308 8.382 1.00 92.69 90 PRO A CA 1
ATOM 749 C C . PRO A 1 90 ? -13.581 -7.481 6.873 1.00 92.69 90 PRO A C 1
ATOM 751 O O . PRO A 1 90 ? -13.648 -6.510 6.107 1.00 92.69 90 PRO A O 1
ATOM 754 N N . ASP A 1 91 ? -13.332 -8.726 6.462 1.00 92.88 91 ASP A N 1
ATOM 755 C CA . ASP A 1 91 ? -13.102 -9.135 5.071 1.00 92.88 91 ASP A CA 1
ATOM 756 C C . ASP A 1 91 ? -12.010 -8.325 4.350 1.00 92.88 91 ASP A C 1
ATOM 758 O O . ASP A 1 91 ? -12.075 -8.121 3.130 1.00 92.88 91 ASP A O 1
ATOM 762 N N . TYR A 1 92 ? -11.003 -7.837 5.091 1.00 91.69 92 TYR A N 1
ATOM 763 C CA . TYR A 1 92 ? -9.995 -6.922 4.550 1.00 91.69 92 TYR A CA 1
ATOM 764 C C . TYR A 1 92 ? -9.316 -7.472 3.299 1.00 91.69 92 TYR A C 1
ATOM 766 O O . TYR A 1 92 ? -9.111 -6.714 2.359 1.00 91.69 92 TYR A O 1
ATOM 774 N N . GLU A 1 93 ? -9.011 -8.773 3.242 1.00 90.69 93 GLU A N 1
ATOM 775 C CA . GLU A 1 93 ? -8.322 -9.368 2.095 1.00 90.69 93 GLU A CA 1
ATOM 776 C C . GLU A 1 93 ? -9.124 -9.164 0.811 1.00 90.69 93 GLU A C 1
ATOM 778 O O . GLU A 1 93 ? -8.623 -8.593 -0.154 1.00 90.69 93 GLU A O 1
ATOM 783 N N . TYR A 1 94 ? -10.399 -9.555 0.814 1.00 91.69 94 TYR A N 1
ATOM 784 C CA . TYR A 1 94 ? -11.271 -9.419 -0.350 1.00 91.69 94 TYR A CA 1
ATOM 785 C C . TYR A 1 94 ? -11.476 -7.957 -0.758 1.00 91.69 94 TYR A C 1
ATOM 787 O O . TYR A 1 94 ? -11.403 -7.610 -1.943 1.00 91.69 94 TYR A O 1
ATOM 795 N N . ARG A 1 95 ? -11.729 -7.087 0.223 1.00 93.75 95 ARG A N 1
ATOM 796 C CA . ARG A 1 95 ? -12.017 -5.666 -0.009 1.00 93.75 95 ARG A CA 1
ATOM 797 C C . ARG A 1 95 ? -10.788 -4.930 -0.530 1.00 93.75 95 ARG A C 1
ATOM 799 O O . ARG A 1 95 ? -10.889 -4.188 -1.510 1.00 93.75 95 ARG A O 1
ATOM 806 N N . LEU A 1 96 ? -9.631 -5.197 0.067 1.00 92.81 96 LEU A N 1
ATOM 807 C CA . LEU A 1 96 ? -8.357 -4.651 -0.369 1.00 92.81 96 LEU A CA 1
ATOM 808 C C . LEU A 1 96 ? -7.987 -5.181 -1.756 1.00 92.81 96 LEU A C 1
ATOM 810 O O . LEU A 1 96 ? -7.606 -4.391 -2.613 1.00 92.81 96 LEU A O 1
ATOM 814 N N . TYR A 1 97 ? -8.180 -6.475 -2.038 1.00 91.38 97 TYR A N 1
ATOM 815 C CA . TYR A 1 97 ? -7.924 -7.027 -3.372 1.00 91.38 97 TYR A CA 1
ATOM 816 C C . TYR A 1 97 ? -8.731 -6.328 -4.461 1.00 91.38 97 TYR A C 1
ATOM 818 O O . TYR A 1 97 ? -8.162 -5.956 -5.489 1.00 91.38 97 TYR A O 1
ATOM 826 N N . LYS A 1 98 ? -10.029 -6.101 -4.236 1.00 92.31 98 LYS A N 1
ATOM 827 C CA . LYS A 1 98 ? -10.880 -5.361 -5.177 1.00 92.31 98 LYS A CA 1
ATOM 828 C C . LYS A 1 98 ? -10.412 -3.922 -5.373 1.00 92.31 98 LYS A C 1
ATOM 830 O O . LYS A 1 98 ? -10.327 -3.458 -6.510 1.00 92.31 98 LYS A O 1
ATOM 835 N N . ARG A 1 99 ? -10.093 -3.225 -4.279 1.00 94.62 99 ARG A N 1
ATOM 836 C CA . ARG A 1 99 ? -9.623 -1.835 -4.324 1.00 94.62 99 ARG A CA 1
ATOM 837 C C . ARG A 1 99 ? -8.314 -1.716 -5.099 1.00 94.62 99 ARG A C 1
ATOM 839 O O . ARG A 1 99 ? -8.211 -0.889 -6.000 1.00 94.62 99 ARG A O 1
ATOM 846 N N . LEU A 1 100 ? -7.354 -2.592 -4.811 1.00 93.94 100 LEU A N 1
ATOM 847 C CA . LEU A 1 100 ? -6.060 -2.608 -5.487 1.00 93.94 100 LEU A CA 1
ATOM 848 C C . LEU A 1 100 ? -6.169 -3.029 -6.955 1.00 93.94 100 LEU A C 1
ATOM 850 O O . LEU A 1 100 ? -5.463 -2.474 -7.792 1.00 93.94 100 LEU A O 1
ATOM 854 N N . ASP A 1 101 ? -7.066 -3.955 -7.302 1.00 92.06 101 ASP A N 1
ATOM 855 C CA . ASP A 1 101 ? -7.304 -4.331 -8.701 1.00 92.06 101 ASP A CA 1
ATOM 856 C C . ASP A 1 101 ? -7.791 -3.140 -9.540 1.00 92.06 101 ASP A C 1
ATOM 858 O O . ASP A 1 101 ? -7.272 -2.873 -10.634 1.00 92.06 101 ASP A O 1
ATOM 862 N N . TYR A 1 102 ? -8.749 -2.388 -8.992 1.00 93.62 102 TYR A N 1
ATOM 863 C CA . TYR A 1 102 ? -9.265 -1.172 -9.610 1.00 93.62 102 TYR A CA 1
ATOM 864 C C . TYR A 1 102 ? -8.183 -0.089 -9.705 1.00 93.62 102 TYR A C 1
ATOM 866 O O . TYR A 1 102 ? -7.944 0.461 -10.781 1.00 93.62 102 TYR A O 1
ATOM 874 N N . PHE A 1 103 ? -7.470 0.163 -8.606 1.00 94.56 103 PHE A N 1
ATOM 875 C CA . PHE A 1 103 ? -6.414 1.170 -8.533 1.00 94.56 103 PHE A CA 1
ATOM 876 C C . PHE A 1 103 ? -5.275 0.904 -9.528 1.00 94.56 103 PHE A C 1
ATOM 878 O O . PHE A 1 103 ? -4.950 1.767 -10.345 1.00 94.56 103 PHE A O 1
ATOM 885 N N . ILE A 1 104 ? -4.716 -0.311 -9.538 1.00 93.31 104 ILE A N 1
ATOM 886 C CA . ILE A 1 104 ? -3.630 -0.703 -10.454 1.00 93.31 104 ILE A CA 1
ATOM 887 C C . ILE A 1 104 ? -4.087 -0.596 -11.915 1.00 93.31 104 ILE A C 1
ATOM 889 O O . ILE A 1 104 ? -3.323 -0.159 -12.781 1.00 93.31 104 ILE A O 1
ATOM 893 N N . SER A 1 105 ? -5.337 -0.967 -12.205 1.00 91.94 105 SER A N 1
ATOM 894 C CA . SER A 1 105 ? -5.900 -0.830 -13.551 1.00 91.94 105 SER A CA 1
ATOM 895 C C . SER A 1 105 ? -6.020 0.637 -13.977 1.00 91.94 105 SER A C 1
ATOM 897 O O . SER A 1 105 ? -5.677 0.957 -15.116 1.00 91.94 105 SER A O 1
ATOM 899 N N . ASN A 1 106 ? -6.418 1.537 -13.077 1.00 92.12 106 ASN A N 1
ATOM 900 C CA . ASN A 1 106 ? -6.479 2.971 -13.367 1.00 92.12 106 ASN A CA 1
ATOM 901 C C . ASN A 1 106 ? -5.094 3.587 -13.574 1.00 92.12 106 ASN A C 1
ATOM 903 O O . ASN A 1 106 ? -4.896 4.277 -14.572 1.00 92.12 106 ASN A O 1
ATOM 907 N N . LEU A 1 107 ? -4.107 3.245 -12.736 1.00 91.44 107 LEU A N 1
ATOM 908 C CA . LEU A 1 107 ? -2.714 3.666 -12.944 1.00 91.44 107 LEU A CA 1
ATOM 909 C C . LEU A 1 107 ? -2.204 3.281 -14.340 1.00 91.44 107 LEU A C 1
ATOM 911 O O . LEU A 1 107 ? -1.468 4.031 -14.987 1.00 91.44 107 LEU A O 1
ATOM 915 N N . TYR A 1 108 ? -2.593 2.099 -14.821 1.00 88.50 108 TYR A N 1
ATOM 916 C CA . TYR A 1 108 ? -2.254 1.653 -16.165 1.00 88.50 108 TYR A CA 1
ATOM 917 C C . TYR A 1 108 ? -2.927 2.511 -17.245 1.00 88.50 108 TYR A C 1
ATOM 919 O O . TYR A 1 108 ? -2.246 2.974 -18.165 1.00 88.50 108 TYR A O 1
ATOM 927 N N . PHE A 1 109 ? -4.233 2.768 -17.128 1.00 86.19 109 PHE A N 1
ATOM 928 C CA . PHE A 1 109 ? -4.965 3.603 -18.084 1.00 86.19 109 PHE A CA 1
ATOM 929 C C . PHE A 1 109 ? -4.448 5.044 -18.132 1.00 86.19 109 PHE A C 1
ATOM 931 O O . PHE A 1 109 ? -4.300 5.595 -19.224 1.00 86.19 109 PHE A O 1
ATOM 938 N N . ASP A 1 110 ? -4.096 5.633 -16.993 1.00 84.06 110 ASP A N 1
ATOM 939 C CA . ASP A 1 110 ? -3.522 6.979 -16.946 1.00 84.06 110 ASP A CA 1
ATOM 940 C C . ASP A 1 110 ? -2.149 7.025 -17.625 1.00 84.06 110 ASP A C 1
ATOM 942 O O . ASP A 1 110 ? -1.870 7.932 -18.417 1.00 84.06 110 ASP A O 1
ATOM 946 N N . LYS A 1 111 ? -1.312 5.990 -17.438 1.00 79.50 111 LYS A N 1
ATOM 947 C CA . LYS A 1 111 ? -0.056 5.860 -18.197 1.00 79.50 111 LYS A CA 1
ATOM 948 C C . LYS A 1 111 ? -0.299 5.715 -19.705 1.00 79.50 111 LYS A C 1
ATOM 950 O O . LYS A 1 111 ? 0.503 6.240 -20.479 1.00 79.50 111 LYS A O 1
ATOM 955 N N . LEU A 1 112 ? -1.370 5.050 -20.148 1.00 78.12 112 LEU A N 1
ATOM 956 C CA . LEU A 1 112 ? -1.727 4.980 -21.574 1.00 78.12 112 LEU A CA 1
ATOM 957 C C . LEU A 1 112 ? -2.179 6.339 -22.126 1.00 78.12 112 LEU A C 1
ATOM 959 O O . LEU A 1 112 ? -1.685 6.763 -23.172 1.00 78.12 112 LEU A O 1
ATOM 963 N N . LYS A 1 113 ? -3.050 7.059 -21.412 1.00 74.25 113 LYS A N 1
ATOM 964 C CA . LYS A 1 113 ? -3.504 8.404 -21.808 1.00 74.25 113 LYS A CA 1
ATOM 965 C C . LYS A 1 113 ? -2.335 9.386 -21.920 1.00 74.25 113 LYS A C 1
ATOM 967 O O . LYS A 1 113 ? -2.212 10.089 -22.920 1.00 74.25 113 LYS A O 1
ATOM 972 N N . ASN A 1 114 ? -1.410 9.355 -20.962 1.00 65.06 114 ASN A N 1
ATOM 973 C CA . ASN A 1 114 ? -0.221 10.212 -20.971 1.00 65.06 114 ASN A CA 1
ATOM 974 C C . ASN A 1 114 ? 0.788 9.854 -22.078 1.00 65.06 114 ASN A C 1
ATOM 976 O O . ASN A 1 114 ? 1.572 10.705 -22.495 1.00 65.06 114 ASN A O 1
ATOM 980 N N . ARG A 1 115 ? 0.768 8.620 -22.605 1.00 60.16 115 ARG A N 1
ATOM 981 C CA . ARG A 1 115 ? 1.540 8.251 -23.807 1.00 60.16 115 ARG A CA 1
ATOM 982 C C . ARG A 1 115 ? 0.905 8.786 -25.089 1.00 60.16 115 ARG A C 1
ATOM 984 O O . ARG A 1 115 ? 1.646 9.222 -25.966 1.00 60.16 115 ARG A O 1
ATOM 991 N N . ASN A 1 116 ? -0.424 8.798 -25.167 1.00 55.09 116 ASN A N 1
ATOM 992 C CA . ASN A 1 116 ? -1.168 9.312 -26.322 1.00 55.09 116 ASN A CA 1
ATOM 993 C C . ASN A 1 116 ? -1.158 10.849 -26.409 1.00 55.09 116 ASN A C 1
ATOM 995 O O . ASN A 1 116 ? -1.317 11.390 -27.496 1.00 55.09 116 ASN A O 1
ATOM 999 N N . ASN A 1 117 ? -0.894 11.540 -25.295 1.00 50.12 117 ASN A N 1
ATOM 1000 C CA . ASN A 1 117 ? -0.744 12.998 -25.240 1.00 50.12 117 ASN A CA 1
ATOM 1001 C C . ASN A 1 117 ? 0.700 13.493 -25.427 1.00 50.12 117 ASN A C 1
ATOM 1003 O O . ASN A 1 117 ? 0.958 14.688 -25.271 1.00 50.12 117 ASN A O 1
ATOM 1007 N N . LYS A 1 118 ? 1.667 12.626 -25.770 1.00 40.94 118 LYS A N 1
ATOM 1008 C CA . LYS A 1 118 ? 2.960 13.135 -26.249 1.00 40.94 118 LYS A CA 1
ATOM 1009 C C . LYS A 1 118 ? 2.697 13.883 -27.559 1.00 40.94 118 LYS A C 1
ATOM 1011 O O . LYS A 1 118 ? 2.191 13.247 -28.485 1.00 40.94 118 LYS A O 1
ATOM 1016 N N . PRO A 1 119 ? 3.034 15.184 -27.671 1.00 42.78 119 PRO A N 1
ATOM 1017 C CA . PRO A 1 119 ? 2.874 15.894 -28.927 1.00 42.78 119 PRO A CA 1
ATOM 1018 C C . PRO A 1 119 ? 3.632 15.102 -29.986 1.00 42.78 119 PRO A C 1
ATOM 1020 O O . PRO A 1 119 ? 4.830 14.835 -29.831 1.00 42.78 119 PRO A O 1
ATOM 1023 N N . GLN A 1 120 ? 2.923 14.674 -31.035 1.00 47.81 120 GLN A N 1
ATOM 1024 C CA . GLN A 1 120 ? 3.581 14.249 -32.258 1.00 47.81 120 GLN A CA 1
ATOM 1025 C C . GLN A 1 120 ? 4.538 15.385 -32.598 1.00 47.81 120 GLN A C 1
ATOM 1027 O O . GLN A 1 120 ? 4.100 16.501 -32.876 1.00 47.81 120 GLN A O 1
ATOM 1032 N N . LYS A 1 121 ? 5.850 15.135 -32.489 1.00 46.69 121 LYS A N 1
ATOM 1033 C CA . LYS A 1 121 ? 6.842 16.038 -33.062 1.00 46.69 121 LYS A CA 1
ATOM 1034 C C . LYS A 1 121 ? 6.365 16.278 -34.484 1.00 46.69 121 LYS A C 1
ATOM 1036 O O . LYS A 1 121 ? 6.299 15.320 -35.252 1.00 46.69 121 LYS A O 1
ATOM 1041 N N . LEU A 1 122 ? 5.988 17.522 -34.782 1.00 48.22 122 LEU A N 1
ATOM 1042 C CA . LEU A 1 122 ? 5.760 18.005 -36.132 1.00 48.22 122 LEU A CA 1
ATOM 1043 C C . LEU A 1 122 ? 6.936 17.500 -36.965 1.00 48.22 122 LEU A C 1
ATOM 1045 O O . LEU A 1 122 ? 8.045 18.027 -36.872 1.00 48.22 122 LEU A O 1
ATOM 1049 N N . ARG A 1 123 ? 6.705 16.438 -37.740 1.00 48.09 123 ARG A N 1
ATOM 1050 C CA . ARG A 1 123 ? 7.522 16.131 -38.901 1.00 48.09 123 ARG A CA 1
ATOM 1051 C C . ARG A 1 123 ? 7.262 17.303 -39.835 1.00 48.09 123 ARG A C 1
ATOM 1053 O O . ARG A 1 123 ? 6.336 17.259 -40.635 1.00 48.09 123 ARG A O 1
ATOM 1060 N N . ARG A 1 124 ? 8.017 18.393 -39.673 1.00 45.66 124 ARG A N 1
ATOM 1061 C CA . ARG A 1 124 ? 8.217 19.317 -40.782 1.00 45.66 124 ARG A CA 1
ATOM 1062 C C . ARG A 1 124 ? 8.948 18.488 -41.822 1.00 45.66 124 ARG A C 1
ATOM 1064 O O . ARG A 1 124 ? 10.114 18.148 -41.638 1.00 45.66 124 ARG A O 1
ATOM 1071 N N . GLY A 1 125 ? 8.171 18.025 -42.794 1.00 39.50 125 GLY A N 1
ATOM 1072 C CA . GLY A 1 125 ? 8.674 17.353 -43.967 1.00 39.50 125 GLY A CA 1
ATOM 1073 C C . GLY A 1 125 ? 9.728 18.236 -44.611 1.00 39.50 125 GLY A C 1
ATOM 1074 O O . GLY A 1 125 ? 9.521 19.431 -44.814 1.00 39.50 125 GLY A O 1
ATOM 1075 N N . ASN A 1 126 ? 10.862 17.613 -44.891 1.00 49.38 126 ASN A N 1
ATOM 1076 C CA . ASN A 1 126 ? 11.663 17.982 -46.035 1.00 49.38 126 ASN A CA 1
ATOM 1077 C C . ASN A 1 126 ? 10.849 17.617 -47.281 1.00 49.38 126 ASN A C 1
ATOM 1079 O O . ASN A 1 126 ? 10.869 16.455 -47.665 1.00 49.38 126 ASN A O 1
ATOM 1083 N N . GLU A 1 127 ? 10.142 18.575 -47.871 1.00 45.47 127 GLU A N 1
ATOM 1084 C CA . GLU A 1 127 ? 9.713 18.556 -49.278 1.00 45.47 127 GLU A CA 1
ATOM 1085 C C . GLU A 1 127 ? 9.788 20.026 -49.733 1.00 45.47 127 GLU A C 1
ATOM 1087 O O . GLU A 1 127 ? 9.028 20.866 -49.265 1.00 45.47 127 GLU A O 1
ATOM 1092 N N . SER A 1 128 ? 10.927 20.456 -50.282 1.00 48.72 128 SER A N 1
ATOM 1093 C CA . SER A 1 128 ? 11.195 20.510 -51.729 1.00 48.72 128 SER A CA 1
ATOM 1094 C C . SER A 1 128 ? 10.314 21.527 -52.463 1.00 48.72 128 SER A C 1
ATOM 1096 O O . SER A 1 128 ? 9.233 21.184 -52.931 1.00 48.72 128 SER A O 1
ATOM 1098 N N . ASN A 1 129 ? 10.798 22.770 -52.570 1.00 38.56 129 ASN A N 1
ATOM 1099 C CA . ASN A 1 129 ? 11.189 23.427 -53.831 1.00 38.56 129 ASN A CA 1
ATOM 1100 C C . ASN A 1 129 ? 11.707 24.843 -53.565 1.00 38.56 129 ASN A C 1
ATOM 1102 O O . ASN A 1 129 ? 11.010 25.603 -52.859 1.00 38.56 129 ASN A O 1
#

Foldseek 3Di:
DVVVLLLVLLCVLVVAPVDPVCPVVSVVVSVVLVVVLVVVLLVVLVVADDPVLNVVLVVVLVVLVVPDPDPVSSCVVSVVSSVVSLVVGPPSVVVSSVSSNVVSVVVSVVVVVVVVPPPPPPCPDPDDD

Radius of gyration: 19.63 Å; chains: 1; bounding box: 32×37×71 Å

Organism: NCBI:txid1618350

pLDDT: mean 84.04, std 14.74, range [38.56, 95.0]